Protein AF-A0A9D6RS86-F1 (afdb_monomer)

pLDDT: mean 94.08, std 7.15, range [53.94, 98.06]

Radius of gyration: 16.38 Å; Cα contacts (8 Å, |Δi|>4): 10; chains: 1; bounding box: 38×28×32 Å

Sequence (61 aa):
MTAKERAMELVSQLPDDYTMEDIVYHLYVVDKVQQALDDVENGRVVSHDDARRQLARWLEK

Solvent-accessible surface area (backbone atoms only — not comparable to full-atom values): 3750 Å² total; per-residue (Å²): 134,53,75,68,56,52,50,51,56,56,58,74,71,54,68,89,84,58,49,73,66,52,52,55,48,52,54,51,52,54,52,52,51,51,51,51,51,54,26,56,78,68,62,69,66,74,54,72,69,54,49,51,60,58,52,45,70,76,68,68,123

Secondary structure (DSSP, 8-state):
--HHHHHHHHHTTS-TT--HHHHHHHHHHHHHHHHHHHHHHTT----HHHHHHHHHHHH--

Structure (mmCIF, N/CA/C/O backbone):
data_AF-A0A9D6RS86-F1
#
_entry.id   AF-A0A9D6RS86-F1
#
loop_
_atom_site.group_PDB
_atom_site.id
_atom_site.type_symbol
_atom_site.label_atom_id
_atom_site.label_alt_id
_atom_site.label_comp_id
_atom_site.label_asym_id
_atom_site.label_entity_id
_atom_site.label_seq_id
_atom_site.pdbx_PDB_ins_code
_atom_site.Cartn_x
_atom_site.Cartn_y
_atom_site.Cartn_z
_atom_site.occupancy
_atom_site.B_iso_or_equiv
_atom_site.auth_seq_id
_atom_site.auth_comp_id
_atom_site.auth_asym_id
_atom_site.auth_atom_id
_atom_site.pdbx_PDB_model_num
ATOM 1 N N . MET A 1 1 ? 14.567 -1.834 10.069 1.00 80.00 1 MET A N 1
ATOM 2 C CA . MET A 1 1 ? 14.610 -1.832 8.598 1.00 80.00 1 MET A CA 1
ATOM 3 C C . MET A 1 1 ? 14.151 -0.471 8.107 1.00 80.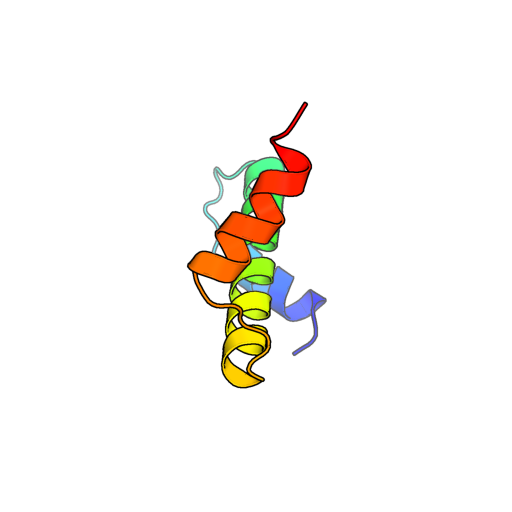00 1 MET A C 1
ATOM 5 O O . MET A 1 1 ? 13.114 0.006 8.551 1.00 80.00 1 MET A O 1
ATOM 9 N N . THR A 1 2 ? 14.945 0.184 7.273 1.00 93.88 2 THR A N 1
ATOM 10 C CA . THR A 1 2 ? 14.619 1.469 6.643 1.00 93.88 2 THR A CA 1
ATOM 11 C C . THR A 1 2 ? 13.715 1.263 5.424 1.00 93.88 2 THR A C 1
ATOM 13 O O . THR A 1 2 ? 13.652 0.166 4.867 1.00 93.88 2 THR A O 1
ATOM 16 N N . ALA A 1 3 ? 13.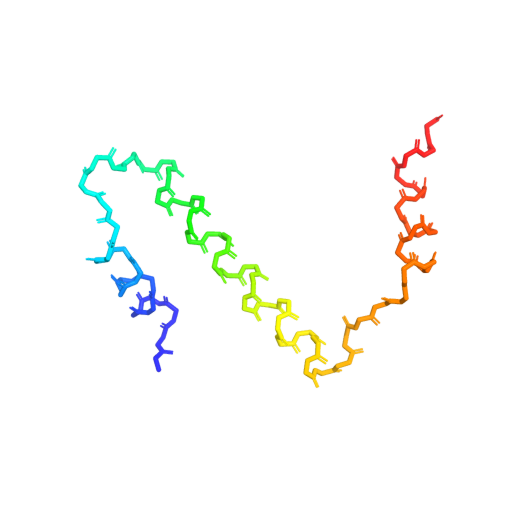054 2.328 4.957 1.00 90.31 3 ALA A N 1
ATOM 17 C CA . ALA A 1 3 ? 12.267 2.278 3.721 1.00 90.31 3 ALA A CA 1
ATOM 18 C C . ALA A 1 3 ? 13.113 1.837 2.510 1.00 90.31 3 ALA A C 1
ATOM 20 O O . ALA A 1 3 ? 12.652 1.064 1.675 1.00 90.31 3 ALA A O 1
ATOM 21 N N . LYS A 1 4 ? 14.381 2.271 2.451 1.00 94.31 4 LYS A N 1
ATOM 22 C CA . LYS A 1 4 ? 15.322 1.881 1.394 1.00 94.31 4 LYS A CA 1
ATOM 23 C C . LYS A 1 4 ? 15.650 0.387 1.435 1.00 94.31 4 LYS A C 1
ATOM 25 O O . LYS A 1 4 ? 15.627 -0.257 0.394 1.00 94.31 4 LYS A O 1
ATOM 30 N N . GLU A 1 5 ? 15.947 -0.156 2.615 1.00 96.25 5 GLU A N 1
ATOM 31 C CA . GLU A 1 5 ? 16.250 -1.587 2.781 1.00 96.25 5 GLU A CA 1
ATOM 32 C C . GLU A 1 5 ? 15.060 -2.458 2.367 1.00 96.25 5 GLU A C 1
ATOM 34 O O . GLU A 1 5 ? 15.234 -3.397 1.597 1.00 96.25 5 GLU A O 1
ATOM 39 N N . ARG A 1 6 ? 13.844 -2.084 2.788 1.00 92.44 6 ARG A N 1
ATOM 40 C CA . ARG A 1 6 ? 12.615 -2.789 2.402 1.00 92.44 6 ARG A CA 1
ATOM 41 C C . ARG A 1 6 ? 12.378 -2.748 0.893 1.00 92.44 6 ARG A C 1
ATOM 43 O O . ARG A 1 6 ? 12.011 -3.756 0.301 1.00 92.44 6 ARG A O 1
ATOM 50 N N . ALA A 1 7 ? 12.596 -1.593 0.263 1.00 94.12 7 ALA A N 1
ATOM 51 C CA . ALA A 1 7 ? 12.463 -1.465 -1.184 1.00 94.12 7 ALA A CA 1
ATOM 52 C C . ALA A 1 7 ? 13.471 -2.357 -1.925 1.00 94.12 7 ALA A C 1
ATOM 54 O O . ALA A 1 7 ? 13.099 -3.022 -2.885 1.00 94.12 7 ALA A O 1
ATOM 55 N N . MET A 1 8 ? 14.724 -2.420 -1.461 1.00 96.25 8 MET A N 1
ATOM 56 C CA . MET A 1 8 ? 15.740 -3.297 -2.051 1.00 96.25 8 MET A CA 1
ATOM 57 C C . MET A 1 8 ? 15.379 -4.781 -1.914 1.00 96.25 8 MET A C 1
ATOM 59 O O . MET A 1 8 ? 15.544 -5.530 -2.872 1.00 96.25 8 MET A O 1
ATOM 63 N N . GLU A 1 9 ? 14.860 -5.200 -0.758 1.00 95.69 9 GLU A N 1
ATOM 64 C CA . GLU A 1 9 ? 14.407 -6.578 -0.534 1.00 95.69 9 GLU A CA 1
ATOM 65 C C . GLU A 1 9 ? 13.246 -6.958 -1.462 1.00 95.69 9 GLU A C 1
ATOM 67 O O . GLU A 1 9 ? 13.286 -8.017 -2.087 1.00 95.69 9 GLU A O 1
ATOM 72 N N . LEU A 1 10 ? 12.253 -6.076 -1.616 1.00 94.81 10 LEU A N 1
ATOM 73 C CA . LEU A 1 10 ? 11.128 -6.296 -2.528 1.00 94.81 10 LEU A CA 1
ATOM 74 C C . LEU A 1 10 ? 11.598 -6.403 -3.978 1.00 94.81 10 LEU A C 1
ATOM 76 O O . LEU A 1 10 ? 11.241 -7.352 -4.667 1.00 94.81 10 LEU A O 1
ATOM 80 N N . VAL A 1 11 ? 12.442 -5.467 -4.422 1.00 96.38 11 VAL A N 1
ATOM 81 C CA . VAL A 1 11 ? 12.983 -5.467 -5.789 1.00 96.38 11 VAL A CA 1
ATOM 82 C C . VAL A 1 11 ? 13.806 -6.725 -6.065 1.00 96.38 11 VAL A C 1
ATOM 84 O O . VAL A 1 11 ? 13.723 -7.264 -7.161 1.00 96.38 11 VAL A O 1
ATOM 87 N N . SER A 1 12 ? 14.546 -7.239 -5.076 1.00 96.50 12 SER A N 1
ATOM 88 C CA . SER A 1 12 ? 15.364 -8.452 -5.241 1.00 96.50 12 SER A CA 1
ATOM 89 C C . SER A 1 12 ? 14.563 -9.735 -5.499 1.00 96.50 12 SER A C 1
ATOM 91 O O . SER A 1 12 ? 15.146 -10.740 -5.896 1.00 96.50 12 SER A O 1
ATOM 93 N N . GLN A 1 13 ? 13.248 -9.709 -5.266 1.00 95.69 13 GLN A N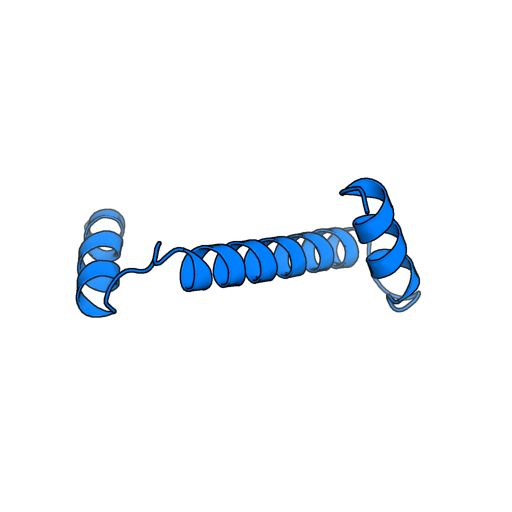 1
ATOM 94 C CA . GLN A 1 13 ? 12.341 -10.843 -5.460 1.00 95.69 13 GLN A CA 1
ATOM 95 C C . GLN A 1 13 ? 11.509 -10.722 -6.745 1.00 95.69 13 GLN A C 1
ATOM 97 O O . GLN A 1 13 ? 10.721 -11.621 -7.044 1.00 95.69 13 GLN A O 1
ATOM 102 N N . LEU A 1 14 ? 11.638 -9.614 -7.483 1.00 96.25 14 LEU A N 1
ATOM 103 C CA . LEU A 1 14 ? 10.874 -9.398 -8.706 1.00 96.25 14 LEU A CA 1
ATOM 104 C C . LEU A 1 14 ? 11.452 -10.208 -9.877 1.00 96.25 14 LEU A C 1
ATOM 106 O O . LEU A 1 14 ? 12.664 -10.417 -9.935 1.00 96.25 14 LEU A O 1
ATOM 110 N N . PRO A 1 15 ? 10.604 -10.651 -10.819 1.00 97.31 15 PRO A N 1
ATOM 111 C CA . PRO A 1 15 ? 11.057 -11.249 -12.071 1.00 97.31 15 PRO A CA 1
ATOM 112 C C . PRO A 1 15 ? 11.931 -10.298 -12.906 1.00 97.31 15 PRO A C 1
ATOM 114 O O . PRO A 1 15 ? 11.672 -9.096 -12.963 1.00 97.31 15 PRO A O 1
ATOM 117 N N . ASP A 1 16 ? 12.925 -10.846 -13.610 1.00 96.56 16 ASP A N 1
ATOM 118 C CA . ASP A 1 16 ? 13.849 -10.070 -14.458 1.00 96.56 16 ASP A CA 1
ATOM 119 C C . ASP A 1 16 ? 13.169 -9.412 -15.676 1.00 96.56 16 ASP A C 1
ATOM 121 O O . ASP A 1 16 ? 13.730 -8.498 -16.280 1.00 96.56 16 ASP A O 1
ATOM 125 N N . ASP A 1 17 ? 11.980 -9.879 -16.069 1.00 97.31 17 ASP A N 1
ATOM 126 C CA . ASP A 1 17 ? 11.201 -9.344 -17.191 1.00 97.31 17 ASP A CA 1
ATOM 127 C C . ASP A 1 17 ? 10.311 -8.151 -16.806 1.00 97.31 17 ASP A C 1
ATOM 129 O O . ASP A 1 17 ? 9.664 -7.566 -17.679 1.00 97.31 17 ASP A O 1
ATOM 133 N N . TYR A 1 18 ? 10.303 -7.749 -15.531 1.00 97.56 18 TYR A N 1
ATOM 134 C CA . TYR A 1 18 ? 9.571 -6.570 -15.076 1.00 97.56 18 TYR A CA 1
ATOM 135 C C . TYR A 1 18 ? 10.170 -5.288 -15.650 1.00 97.56 18 TYR A C 1
ATOM 137 O O . TYR A 1 18 ? 11.375 -5.029 -15.586 1.00 97.56 18 TYR A O 1
ATOM 145 N N . THR A 1 19 ? 9.297 -4.423 -16.157 1.00 98.00 19 THR A N 1
ATOM 146 C CA . THR A 1 19 ? 9.680 -3.073 -16.558 1.00 98.00 19 THR A CA 1
ATOM 147 C C . THR A 1 19 ? 9.861 -2.172 -15.334 1.00 98.00 19 THR A C 1
ATOM 149 O O . THR A 1 19 ? 9.448 -2.485 -14.216 1.00 98.00 19 THR A O 1
ATOM 152 N N . MET A 1 20 ? 10.440 -0.986 -15.539 1.00 97.44 20 MET A N 1
ATOM 153 C CA . MET A 1 20 ? 10.516 0.023 -14.477 1.00 97.44 20 MET A CA 1
ATOM 154 C C . MET A 1 20 ? 9.123 0.428 -13.963 1.00 97.44 20 MET A C 1
ATOM 156 O O . MET A 1 20 ? 8.961 0.682 -12.771 1.00 97.44 20 MET A O 1
ATOM 160 N N . GLU A 1 21 ? 8.116 0.468 -14.840 1.00 97.94 21 GLU A N 1
ATOM 161 C CA . GLU A 1 21 ? 6.735 0.782 -14.457 1.00 97.94 21 GLU A CA 1
ATOM 162 C C . GLU A 1 21 ? 6.154 -0.304 -13.546 1.00 97.94 21 GLU A C 1
ATOM 164 O O . GLU A 1 21 ? 5.550 0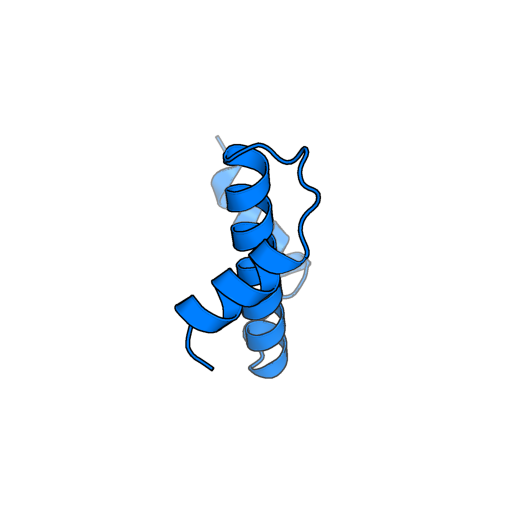.025 -12.522 1.00 97.94 21 GLU A O 1
ATOM 169 N N . ASP A 1 22 ? 6.421 -1.578 -13.846 1.00 97.69 22 ASP A N 1
ATOM 170 C CA . ASP A 1 22 ? 5.999 -2.706 -13.010 1.00 97.69 22 ASP A CA 1
ATOM 171 C C . ASP A 1 22 ? 6.649 -2.651 -11.625 1.00 97.69 22 ASP A C 1
ATOM 173 O O . ASP A 1 22 ? 5.975 -2.845 -10.612 1.00 97.69 22 ASP A O 1
ATOM 177 N N . ILE A 1 23 ? 7.947 -2.330 -11.562 1.00 97.25 23 ILE A N 1
ATOM 178 C CA . ILE A 1 23 ? 8.681 -2.193 -10.297 1.00 97.25 23 ILE A CA 1
ATOM 179 C C . ILE A 1 23 ? 8.075 -1.074 -9.443 1.00 97.25 23 ILE A C 1
ATOM 181 O O . ILE A 1 23 ? 7.780 -1.279 -8.262 1.00 97.25 23 ILE A O 1
ATOM 185 N N . VAL A 1 24 ? 7.861 0.107 -10.029 1.00 96.56 24 VAL A N 1
ATOM 186 C CA . VAL A 1 24 ? 7.267 1.251 -9.320 1.00 96.56 24 VAL A CA 1
ATOM 187 C C . VAL A 1 24 ? 5.855 0.917 -8.842 1.00 96.56 24 VAL A C 1
ATOM 189 O O . VAL A 1 24 ? 5.524 1.187 -7.686 1.00 96.56 24 VAL A O 1
ATOM 192 N N . TYR A 1 25 ? 5.037 0.295 -9.695 1.00 96.88 25 TYR A N 1
ATOM 193 C CA . TYR A 1 25 ? 3.686 -0.121 -9.333 1.00 96.88 25 TYR A CA 1
ATOM 194 C C . TYR A 1 25 ? 3.694 -1.142 -8.190 1.00 96.88 25 TYR A C 1
ATOM 196 O O . TYR A 1 25 ? 2.937 -0.996 -7.229 1.00 96.88 25 TYR A O 1
ATOM 204 N N . HIS A 1 26 ? 4.583 -2.134 -8.241 1.00 96.06 26 HIS A N 1
ATOM 205 C CA . HIS A 1 26 ? 4.693 -3.147 -7.197 1.00 96.06 26 HIS A CA 1
ATOM 206 C C . HIS A 1 26 ? 5.060 -2.526 -5.843 1.00 96.06 26 HIS A C 1
ATOM 208 O O . HIS A 1 26 ? 4.399 -2.794 -4.837 1.00 96.06 26 HIS A O 1
ATOM 214 N N . LEU A 1 27 ? 6.060 -1.639 -5.819 1.00 96.19 27 LEU A N 1
ATOM 215 C CA . LEU A 1 27 ? 6.450 -0.918 -4.606 1.00 96.19 27 LEU A CA 1
ATOM 216 C C . LEU A 1 27 ? 5.303 -0.058 -4.058 1.00 96.19 27 LEU A C 1
ATOM 218 O O . LEU A 1 27 ? 5.061 -0.060 -2.851 1.00 96.19 27 LEU A O 1
ATOM 222 N N . TYR A 1 28 ? 4.571 0.633 -4.936 1.00 95.94 28 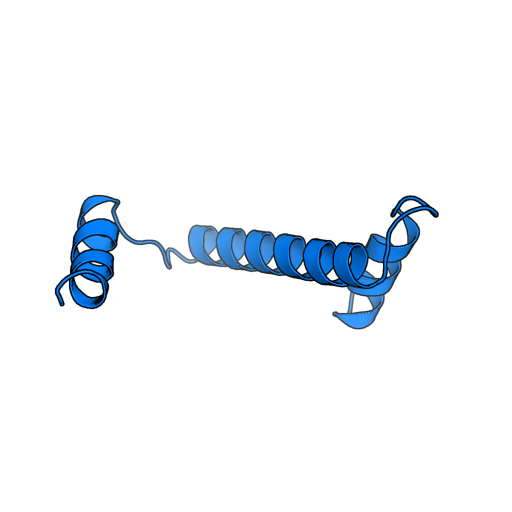TYR A N 1
ATOM 223 C CA . TYR A 1 28 ? 3.410 1.435 -4.554 1.00 95.94 28 TYR A CA 1
ATOM 224 C C . TYR A 1 28 ? 2.311 0.587 -3.904 1.00 95.94 28 TYR A C 1
ATOM 226 O O . TYR A 1 28 ? 1.797 0.948 -2.845 1.00 95.94 28 TYR A O 1
ATOM 234 N N . VAL A 1 29 ? 1.955 -0.555 -4.499 1.00 96.81 29 VAL A N 1
ATOM 235 C CA . VAL A 1 29 ? 0.906 -1.430 -3.956 1.00 96.81 29 VAL A CA 1
ATOM 236 C C . VAL A 1 29 ? 1.307 -1.986 -2.591 1.00 96.81 29 VAL A C 1
ATOM 238 O O . VAL A 1 29 ? 0.493 -1.960 -1.669 1.00 96.81 29 VAL A O 1
ATOM 241 N N . VAL A 1 30 ? 2.554 -2.439 -2.427 1.00 95.12 30 VAL A N 1
ATOM 242 C CA . VAL A 1 30 ? 3.040 -2.954 -1.136 1.00 95.12 30 VAL A CA 1
ATOM 243 C C . VAL A 1 30 ? 2.987 -1.87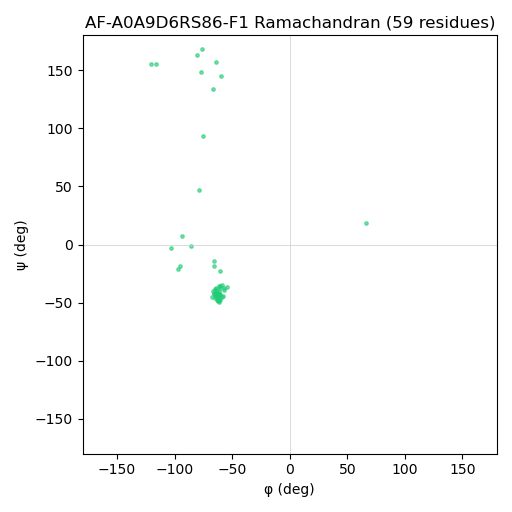7 -0.049 1.00 95.12 30 VAL A C 1
ATOM 245 O O . VAL A 1 30 ? 2.530 -2.153 1.061 1.00 95.12 30 VAL A O 1
ATOM 248 N N . ASP A 1 31 ? 3.401 -0.648 -0.364 1.00 94.31 31 ASP A N 1
ATOM 249 C CA . ASP A 1 31 ? 3.310 0.491 0.554 1.00 94.31 31 ASP A CA 1
ATOM 250 C C . ASP A 1 31 ? 1.853 0.798 0.944 1.00 94.31 31 ASP A C 1
ATOM 252 O O . ASP A 1 31 ? 1.543 0.968 2.125 1.00 94.31 31 ASP A O 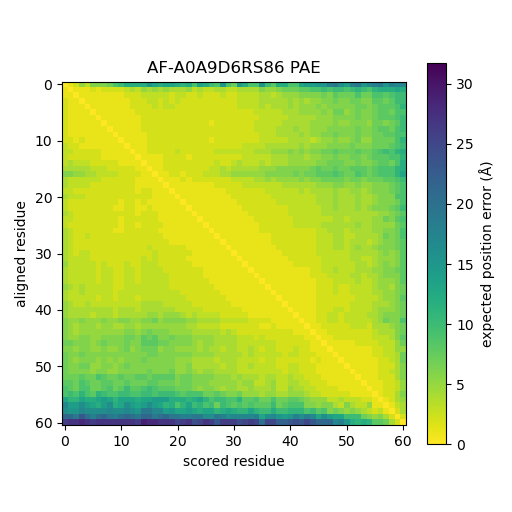1
ATOM 256 N N . LYS A 1 32 ? 0.921 0.773 -0.020 1.00 96.06 32 LYS A N 1
ATOM 257 C CA . LYS A 1 32 ? -0.510 0.979 0.252 1.00 96.06 32 LYS A CA 1
ATOM 258 C C . LYS A 1 32 ? -1.137 -0.108 1.105 1.00 96.06 32 LYS A C 1
ATOM 260 O O . LYS A 1 32 ? -1.943 0.212 1.976 1.00 96.06 32 LYS A O 1
ATOM 265 N N . VAL A 1 33 ? -0.760 -1.367 0.902 1.00 96.38 33 VAL A N 1
ATOM 266 C CA . VAL A 1 33 ? -1.234 -2.464 1.753 1.00 96.38 33 VAL A CA 1
ATOM 267 C C . VAL A 1 33 ? -0.704 -2.303 3.17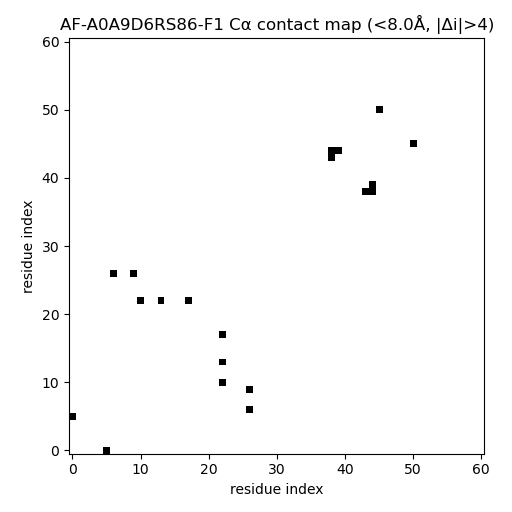5 1.00 96.38 33 VAL A C 1
ATOM 269 O O . VAL A 1 33 ? -1.477 -2.450 4.117 1.00 96.38 33 VAL A O 1
ATOM 272 N N . GLN A 1 34 ? 0.571 -1.945 3.350 1.00 94.44 34 GLN A N 1
ATOM 273 C CA . GLN A 1 34 ? 1.130 -1.717 4.683 1.00 94.44 34 GLN A CA 1
ATOM 274 C C . GLN A 1 34 ? 0.419 -0.563 5.403 1.00 94.44 34 GLN A C 1
ATOM 276 O O . GLN A 1 34 ? 0.012 -0.728 6.547 1.00 94.44 34 GLN A O 1
ATOM 281 N N . GLN A 1 35 ? 0.194 0.563 4.719 1.00 95.56 35 GLN A N 1
ATOM 282 C CA . GLN A 1 35 ? -0.577 1.686 5.270 1.00 95.56 35 GLN A CA 1
ATOM 283 C C . GLN A 1 35 ? -1.991 1.256 5.678 1.00 95.56 35 GLN A C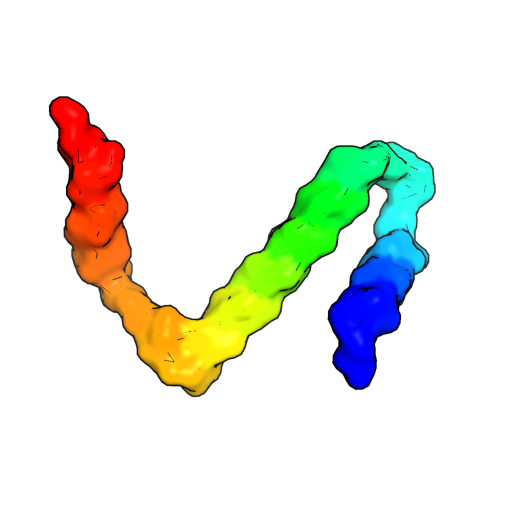 1
ATOM 285 O O . GLN A 1 35 ? -2.444 1.598 6.765 1.00 95.56 35 GLN A O 1
ATOM 290 N N . ALA A 1 36 ? -2.671 0.468 4.840 1.00 96.50 36 ALA A N 1
ATOM 291 C CA . ALA A 1 36 ? -4.010 -0.023 5.144 1.00 96.50 36 ALA A CA 1
ATOM 292 C C . ALA A 1 36 ? -4.034 -0.951 6.372 1.00 96.50 36 ALA A C 1
ATOM 294 O O . ALA A 1 36 ? -4.960 -0.869 7.176 1.00 96.50 36 ALA A O 1
ATOM 295 N N . LEU A 1 37 ? -3.026 -1.814 6.542 1.00 97.50 37 LEU A N 1
ATOM 296 C CA . LEU A 1 37 ? -2.896 -2.656 7.736 1.00 97.50 37 LEU A CA 1
ATOM 297 C C . LEU A 1 37 ? -2.693 -1.803 8.991 1.00 97.50 37 LEU A C 1
ATOM 299 O O . LEU A 1 37 ? -3.420 -1.976 9.969 1.00 97.50 37 LEU A O 1
ATOM 303 N N . ASP A 1 38 ? -1.786 -0.828 8.933 1.00 97.50 38 ASP A N 1
ATOM 304 C CA . ASP A 1 38 ? -1.544 0.097 10.038 1.00 97.50 38 ASP A CA 1
ATOM 305 C C . ASP A 1 38 ? -2.816 0.903 10.374 1.00 97.50 38 ASP A C 1
ATOM 307 O O . ASP A 1 38 ? -3.093 1.190 11.541 1.00 97.50 38 ASP A O 1
ATOM 311 N N . ASP A 1 39 ? -3.605 1.292 9.368 1.00 98.06 39 ASP A N 1
ATOM 312 C CA . ASP A 1 39 ? -4.881 1.988 9.553 1.00 98.06 39 ASP A CA 1
ATOM 313 C C . ASP A 1 39 ? -5.906 1.107 10.271 1.00 98.06 39 ASP A C 1
ATOM 315 O O . ASP A 1 39 ? -6.567 1.577 11.199 1.00 98.06 39 ASP A O 1
ATOM 319 N N . VAL A 1 40 ? -6.000 -0.174 9.909 1.00 97.50 40 VAL A N 1
ATOM 320 C CA . VAL A 1 40 ? -6.869 -1.146 10.589 1.00 97.50 40 VAL A CA 1
ATOM 321 C C . VAL A 1 40 ? -6.459 -1.320 12.049 1.00 97.50 40 VAL A C 1
ATOM 323 O O . VAL A 1 40 ? -7.312 -1.214 12.932 1.00 97.50 40 VAL A O 1
ATOM 326 N N . GLU A 1 41 ? -5.171 -1.528 12.323 1.00 97.94 41 GLU A N 1
ATOM 327 C CA . GLU A 1 41 ? -4.657 -1.727 13.686 1.00 97.94 41 GLU A CA 1
ATOM 328 C C . GLU A 1 41 ? -4.919 -0.524 14.598 1.00 97.94 41 GLU A C 1
ATOM 330 O O . GLU A 1 41 ? -5.216 -0.680 15.782 1.00 97.94 41 GLU A O 1
ATOM 335 N N . ASN A 1 42 ? -4.858 0.686 14.042 1.00 98.00 42 ASN A N 1
ATOM 336 C CA . ASN A 1 42 ? -5.083 1.923 14.784 1.00 98.00 42 ASN A CA 1
ATOM 337 C C . ASN A 1 42 ? -6.537 2.421 14.727 1.00 98.00 42 ASN A C 1
ATOM 339 O O . ASN A 1 42 ? -6.818 3.541 15.159 1.00 98.00 42 ASN A O 1
ATOM 343 N N . GLY A 1 43 ? -7.462 1.638 14.165 1.00 97.19 43 GLY A N 1
ATOM 344 C CA . GLY A 1 43 ? -8.869 2.019 14.048 1.00 97.19 43 GLY A CA 1
ATOM 345 C C . GLY A 1 43 ? -9.131 3.211 13.118 1.00 97.19 43 GLY A C 1
ATOM 346 O O . GLY A 1 43 ? -10.201 3.811 13.189 1.00 97.19 43 GLY A O 1
ATOM 347 N N . ARG A 1 44 ? -8.195 3.557 12.224 1.00 97.19 44 ARG A N 1
ATOM 348 C CA . ARG A 1 44 ? -8.348 4.581 11.171 1.00 97.19 44 ARG A CA 1
ATOM 349 C C . ARG A 1 44 ? -9.139 4.034 9.978 1.00 97.19 44 ARG A C 1
ATOM 351 O O . ARG A 1 44 ? -8.762 4.196 8.824 1.00 97.19 44 ARG A O 1
ATOM 358 N N . VAL A 1 45 ? -10.253 3.375 10.269 1.00 96.38 45 VAL A N 1
ATOM 359 C CA . VAL A 1 45 ? -11.152 2.766 9.288 1.00 96.38 45 VAL A CA 1
ATOM 360 C C . VAL A 1 45 ? -12.515 3.439 9.342 1.00 96.38 45 VAL A C 1
ATOM 362 O O . VAL A 1 45 ? -12.914 4.004 10.359 1.00 96.38 45 VAL A O 1
ATOM 365 N N . VAL A 1 46 ? -13.248 3.369 8.238 1.00 95.81 46 VAL A N 1
ATOM 366 C CA . VAL A 1 46 ? -14.621 3.871 8.143 1.00 95.81 46 VAL A CA 1
ATOM 367 C C . VAL A 1 46 ? -15.561 2.732 7.773 1.00 95.81 46 VAL A C 1
ATOM 369 O O . VAL A 1 46 ? -15.147 1.747 7.159 1.00 95.81 46 VAL A O 1
ATOM 372 N N . SER A 1 47 ? -16.838 2.859 8.133 1.00 96.38 47 SER A N 1
ATOM 373 C CA . SER A 1 47 ? -17.850 1.907 7.677 1.00 96.38 47 SER A CA 1
ATOM 374 C C . SER A 1 47 ? -18.012 1.975 6.154 1.00 96.38 47 SER A C 1
ATOM 376 O O . SER A 1 47 ? -17.729 2.998 5.525 1.00 96.38 47 SER A O 1
ATOM 378 N N . HIS A 1 48 ? -18.514 0.899 5.545 1.00 94.94 48 HIS A N 1
ATOM 379 C CA . HIS A 1 48 ? -18.802 0.889 4.109 1.00 94.94 48 HIS A CA 1
ATOM 380 C C . HIS A 1 48 ? -19.781 2.009 3.706 1.00 94.94 48 HIS A C 1
ATOM 382 O O . HIS A 1 48 ? -19.591 2.669 2.683 1.00 94.94 48 HIS A O 1
ATOM 388 N N . ASP A 1 49 ? -20.785 2.277 4.544 1.00 96.38 49 ASP A N 1
ATOM 389 C CA . ASP A 1 49 ? -21.760 3.343 4.311 1.00 96.38 49 ASP A CA 1
ATOM 390 C C . ASP A 1 49 ? -21.122 4.737 4.383 1.00 96.38 49 ASP A C 1
ATOM 392 O O . ASP A 1 49 ? -21.435 5.606 3.565 1.00 96.38 49 ASP A O 1
ATOM 396 N N . ASP A 1 50 ? -20.201 4.958 5.328 1.00 95.38 50 ASP A N 1
ATOM 397 C CA . ASP A 1 50 ? -19.425 6.200 5.412 1.00 95.38 50 ASP A CA 1
ATOM 398 C C . ASP A 1 50 ? -18.520 6.381 4.195 1.00 95.38 50 ASP A C 1
ATOM 400 O O . ASP A 1 50 ? -18.492 7.467 3.613 1.00 95.38 50 ASP A O 1
ATOM 404 N N . ALA A 1 51 ? -17.833 5.320 3.765 1.00 94.81 51 ALA A N 1
ATOM 405 C CA . ALA A 1 51 ? -16.999 5.346 2.568 1.00 94.81 51 ALA A CA 1
ATOM 406 C C . ALA A 1 51 ? -17.820 5.720 1.323 1.00 94.81 51 ALA A C 1
ATOM 408 O O . ALA A 1 51 ? -17.421 6.599 0.557 1.00 94.81 51 ALA A O 1
ATOM 409 N N . ARG A 1 52 ? -19.010 5.125 1.148 1.00 94.81 52 ARG A N 1
ATOM 410 C CA . ARG A 1 52 ? -19.917 5.449 0.036 1.00 94.81 52 ARG A CA 1
ATOM 411 C C . ARG A 1 52 ? -20.371 6.909 0.073 1.00 94.81 52 ARG A C 1
ATOM 413 O O . ARG A 1 52 ? -20.370 7.565 -0.967 1.00 94.81 52 ARG A O 1
ATOM 420 N N . ARG A 1 53 ? -20.723 7.434 1.254 1.00 94.38 53 ARG A N 1
ATOM 421 C CA . ARG A 1 53 ? -21.084 8.854 1.431 1.00 94.38 53 ARG A CA 1
ATOM 422 C C . ARG A 1 53 ? -19.934 9.796 1.080 1.00 94.38 53 ARG A C 1
ATOM 424 O O . ARG A 1 53 ? -20.172 10.846 0.491 1.00 94.38 53 ARG A O 1
ATOM 431 N N . GLN A 1 54 ? -18.702 9.445 1.446 1.00 93.00 54 GLN A N 1
ATOM 432 C CA . GLN A 1 54 ? -17.523 10.244 1.111 1.00 93.00 54 GLN A CA 1
ATOM 433 C C . GLN A 1 54 ? -17.245 10.225 -0.392 1.00 93.00 54 GLN A C 1
ATOM 435 O O . GLN A 1 54 ? -17.029 11.284 -0.974 1.00 93.00 54 GLN A O 1
ATOM 440 N N . LEU A 1 55 ? -17.306 9.048 -1.024 1.00 93.94 55 LEU A N 1
ATOM 441 C CA . LEU A 1 55 ? -17.055 8.881 -2.455 1.00 93.94 55 LEU A CA 1
ATOM 442 C C . LEU A 1 55 ? -18.094 9.611 -3.320 1.00 93.94 55 LEU A C 1
ATOM 444 O O . LEU A 1 55 ? -17.729 10.212 -4.328 1.00 93.94 55 LEU A O 1
ATOM 448 N N . ALA A 1 56 ? -19.365 9.620 -2.903 1.00 92.94 56 ALA A N 1
ATOM 449 C CA . ALA A 1 56 ? -20.442 10.316 -3.611 1.00 92.94 56 ALA A CA 1
ATOM 450 C C . ALA A 1 56 ? -20.133 11.805 -3.853 1.00 92.94 56 ALA A C 1
ATOM 452 O O . ALA A 1 56 ? -20.388 12.305 -4.942 1.00 92.94 56 ALA A O 1
ATOM 453 N N . ARG A 1 57 ? -19.464 12.482 -2.906 1.00 88.69 57 ARG A N 1
ATOM 454 C CA . ARG A 1 57 ? -19.077 13.904 -3.031 1.00 88.69 57 ARG A CA 1
ATOM 455 C C . ARG A 1 57 ? -18.151 14.201 -4.213 1.00 88.69 57 ARG A C 1
ATOM 457 O O . ARG A 1 57 ? -18.071 15.344 -4.643 1.00 88.69 57 ARG A O 1
ATOM 464 N N . TRP A 1 58 ? -17.423 13.198 -4.698 1.00 88.94 58 TRP A N 1
ATOM 465 C CA . TRP A 1 58 ? -16.503 13.323 -5.832 1.00 88.94 58 TRP A CA 1
ATOM 466 C C . TRP A 1 58 ? -17.138 12.878 -7.152 1.00 88.94 58 TRP A C 1
ATOM 468 O O . TRP A 1 58 ? -16.646 13.236 -8.220 1.00 88.94 58 TRP A O 1
ATOM 478 N N . LEU A 1 59 ? -18.201 12.072 -7.074 1.00 85.75 59 LEU A N 1
ATOM 479 C CA . LEU A 1 59 ? -18.917 11.515 -8.223 1.00 85.75 59 LEU A CA 1
ATOM 480 C C . LEU A 1 59 ? -20.147 12.345 -8.615 1.00 85.75 59 LEU A C 1
ATOM 482 O O . LEU A 1 59 ? -20.620 12.223 -9.742 1.00 85.75 59 LEU A O 1
ATOM 486 N N . GLU A 1 60 ? -20.646 13.193 -7.718 1.00 64.81 60 GLU A N 1
ATOM 487 C CA . GLU A 1 60 ? -21.664 14.199 -8.016 1.00 64.81 60 GLU A CA 1
ATOM 488 C C . GLU A 1 60 ? -21.018 15.365 -8.787 1.00 64.81 60 GLU A C 1
ATOM 490 O O . GLU A 1 60 ? -20.437 16.284 -8.210 1.00 64.81 60 GLU A O 1
ATOM 495 N N . LYS A 1 61 ? -21.082 15.276 -10.118 1.00 53.94 61 LYS A N 1
ATOM 496 C CA . LYS A 1 61 ? -20.902 16.393 -11.053 1.00 53.94 61 LYS A CA 1
ATOM 497 C C . LYS A 1 61 ? -22.253 16.871 -11.558 1.00 53.94 61 LYS A C 1
ATOM 499 O O . LYS A 1 61 ? -23.102 15.996 -11.838 1.00 53.94 61 LYS A O 1
#

Nearest PDB structures (foldseek):
  5n9j-assembly1_B  TM=2.590E-01  e=9.425E+00  Schizosaccharomyces pombe
  7nvr-assembly1_k  TM=2.574E-01  e=7.590E+00  Homo sapiens

Foldseek 3Di:
DDLVVVLVVQVVPDDPPDDPVNSVVSSVVVVVVVVVVVCVVVVVDDDPVVVVVVVVVVVPD

Mean predicted aligned error: 4.34 Å